Protein AF-A0A7C9GT73-F1 (afdb_monomer_lite)

Sequence (116 aa):
MLLSSAAIIIDRQPATRCPSLAGHSQIETGNMALEKNENYFELTDENDRASAIEAQFNEDALEEARRRIAPETSPDFDGLHCIDCGEKIMAARLKLGKIRCIDCQTLKEKQSRVFG

Radius of gyration: 29.42 Å; chains: 1; bounding box: 68×60×66 Å

Foldseek 3Di:
DDDDDDDDDDDDDPDDDDDDDDDDDDDDDDDPDDDDPPPVPQCVDPVSVVVVVVVVVVVVVVVVVVVVQDADDDPPQPLFAAPPPRHGADPVCSVSNHRHHPVVVVVVVVVVVVVD

Structure (mmCIF, N/CA/C/O backbone):
data_AF-A0A7C9GT73-F1
#
_entry.id   AF-A0A7C9GT73-F1
#
loop_
_atom_site.group_PDB
_atom_site.id
_atom_site.type_symbol
_atom_site.label_atom_id
_atom_site.label_alt_id
_atom_site.label_comp_id
_atom_site.label_asym_id
_atom_site.label_entity_id
_atom_site.label_seq_id
_atom_site.pdbx_PDB_ins_code
_atom_site.Cartn_x
_atom_site.Cartn_y
_atom_site.Cartn_z
_atom_site.occupancy
_atom_site.B_iso_or_equiv
_atom_site.auth_seq_id
_atom_site.auth_comp_id
_atom_site.auth_asym_id
_atom_site.auth_atom_id
_atom_site.pdbx_PDB_model_num
ATOM 1 N N . MET A 1 1 ? 38.640 -35.743 41.081 1.00 49.84 1 MET A N 1
ATOM 2 C CA . MET A 1 1 ? 37.556 -35.403 40.136 1.00 49.84 1 MET A CA 1
ATOM 3 C C . MET A 1 1 ? 37.547 -33.900 39.887 1.00 49.84 1 MET A C 1
ATOM 5 O O . MET A 1 1 ? 36.769 -33.211 40.521 1.00 49.84 1 MET A O 1
ATOM 9 N N . LEU A 1 2 ? 38.417 -33.387 39.015 1.00 48.31 2 LEU A N 1
ATOM 10 C CA . LEU A 1 2 ? 38.319 -32.018 38.488 1.00 48.31 2 LEU A CA 1
ATOM 11 C C . LEU A 1 2 ? 38.941 -32.018 37.084 1.00 48.31 2 LEU A C 1
ATOM 13 O O . LEU A 1 2 ? 40.151 -31.885 36.939 1.00 48.31 2 LEU A O 1
ATOM 17 N N . LEU A 1 3 ? 38.122 -32.251 36.057 1.00 48.06 3 LEU A N 1
ATOM 18 C CA . LEU A 1 3 ? 38.501 -32.012 34.664 1.00 48.06 3 LEU A CA 1
ATOM 19 C C . LEU A 1 3 ? 38.079 -30.578 34.335 1.00 48.06 3 LEU A C 1
ATOM 21 O O . LEU A 1 3 ? 36.902 -30.304 34.124 1.00 48.06 3 LEU A O 1
ATOM 25 N N . SER A 1 4 ? 39.049 -29.665 34.371 1.00 50.41 4 SER A N 1
ATOM 26 C CA . SER A 1 4 ? 38.898 -28.295 33.883 1.00 50.41 4 SER A CA 1
ATOM 27 C C . SER A 1 4 ? 39.029 -28.323 32.361 1.00 50.41 4 SER A C 1
ATOM 29 O O . SER A 1 4 ? 40.124 -28.497 31.826 1.00 50.41 4 SER A O 1
ATOM 31 N N . SER A 1 5 ? 37.905 -28.238 31.655 1.00 58.22 5 SER A N 1
ATOM 32 C CA . SER A 1 5 ? 37.882 -28.140 30.196 1.00 58.22 5 SER A CA 1
ATOM 33 C C . SER A 1 5 ? 38.263 -26.719 29.781 1.00 58.22 5 SER A C 1
ATOM 35 O O . SER A 1 5 ? 37.442 -25.807 29.820 1.00 58.22 5 SER A O 1
ATOM 37 N N . ALA A 1 6 ? 39.525 -26.530 29.398 1.00 54.47 6 ALA A N 1
ATOM 38 C CA . ALA A 1 6 ? 39.993 -25.307 28.763 1.00 54.47 6 ALA A CA 1
ATOM 39 C C . ALA A 1 6 ? 39.358 -25.171 27.368 1.00 54.47 6 ALA A C 1
ATOM 41 O O . ALA A 1 6 ? 39.556 -26.020 26.498 1.00 54.47 6 ALA A O 1
ATOM 42 N N . ALA A 1 7 ? 38.577 -24.111 27.164 1.00 52.78 7 ALA A N 1
ATOM 43 C CA . ALA A 1 7 ? 38.038 -23.744 25.863 1.00 52.78 7 ALA A CA 1
ATOM 44 C C . ALA A 1 7 ? 39.153 -23.153 24.984 1.00 52.78 7 ALA A C 1
ATOM 46 O O . ALA A 1 7 ? 39.786 -22.161 25.344 1.00 52.78 7 ALA A O 1
ATOM 47 N N . ILE A 1 8 ? 39.385 -23.769 23.826 1.00 51.19 8 ILE A N 1
ATOM 48 C CA . ILE A 1 8 ? 40.260 -23.256 22.770 1.00 51.19 8 ILE A CA 1
ATOM 49 C C . ILE A 1 8 ? 39.499 -22.123 22.067 1.00 51.19 8 ILE A C 1
ATOM 51 O O . ILE A 1 8 ? 38.603 -22.374 21.262 1.00 51.19 8 ILE A O 1
ATOM 55 N N . ILE A 1 9 ? 39.823 -20.871 22.394 1.00 48.62 9 ILE A N 1
ATOM 56 C CA . ILE A 1 9 ? 39.387 -19.700 21.623 1.00 48.62 9 ILE A CA 1
ATOM 57 C C . ILE A 1 9 ? 40.271 -19.657 20.370 1.00 48.62 9 ILE A C 1
ATOM 59 O O . ILE A 1 9 ? 41.452 -19.326 20.445 1.00 48.62 9 ILE A O 1
ATOM 63 N N . ILE A 1 10 ? 39.712 -20.050 19.225 1.00 47.62 10 ILE A N 1
ATOM 64 C CA . ILE A 1 10 ? 40.348 -19.879 17.917 1.00 47.62 10 ILE A CA 1
ATOM 65 C C . ILE A 1 10 ? 40.210 -18.402 17.539 1.00 47.62 10 ILE A C 1
ATOM 67 O O . ILE A 1 10 ? 39.109 -17.910 17.296 1.00 47.62 10 ILE A O 1
ATOM 71 N N . ASP A 1 11 ? 41.343 -17.710 17.534 1.00 40.69 11 ASP A N 1
ATOM 72 C CA . ASP A 1 11 ? 41.496 -16.315 17.141 1.00 40.69 11 ASP A CA 1
ATOM 73 C C . ASP A 1 11 ? 41.135 -16.145 15.652 1.00 40.69 11 ASP A C 1
ATOM 75 O O . ASP A 1 11 ? 41.799 -16.678 14.757 1.00 40.69 11 ASP A O 1
ATOM 79 N N . ARG A 1 12 ? 40.023 -15.460 15.370 1.00 50.03 12 ARG A N 1
ATOM 80 C CA . ARG A 1 12 ? 39.546 -15.183 14.009 1.00 50.03 12 ARG A CA 1
ATOM 81 C C . ARG A 1 12 ? 40.195 -13.885 13.537 1.00 50.03 12 ARG A C 1
ATOM 83 O O . ARG A 1 12 ? 39.650 -12.805 13.744 1.00 50.03 12 ARG A O 1
ATOM 90 N N . GLN A 1 13 ? 41.358 -14.006 12.901 1.00 53.84 13 GLN A N 1
ATOM 91 C CA . GLN A 1 13 ? 42.060 -12.873 12.299 1.00 53.84 13 GLN A CA 1
ATOM 92 C C . GLN A 1 13 ? 41.159 -12.131 11.285 1.00 53.84 13 GLN A C 1
ATOM 94 O O . GLN A 1 13 ? 40.520 -12.778 10.447 1.00 53.84 13 GLN A O 1
ATOM 99 N N . PRO A 1 14 ? 41.086 -10.786 11.330 1.00 45.34 14 PRO A N 1
ATOM 100 C CA . PRO A 1 14 ? 40.346 -10.006 10.347 1.00 45.34 14 PRO A CA 1
ATOM 101 C C . PRO A 1 14 ? 41.077 -10.012 9.000 1.00 45.34 14 PRO A C 1
ATOM 103 O O . PRO A 1 14 ? 42.289 -9.811 8.932 1.00 45.34 14 PRO A O 1
ATOM 106 N N . ALA A 1 15 ? 40.310 -10.240 7.932 1.00 46.88 15 ALA A N 1
ATOM 107 C CA . ALA A 1 15 ? 40.783 -10.281 6.556 1.00 46.88 15 ALA A CA 1
ATOM 108 C C . ALA A 1 15 ? 41.639 -9.050 6.218 1.00 46.88 15 ALA A C 1
ATOM 110 O O . ALA A 1 15 ? 41.203 -7.902 6.331 1.00 46.88 15 ALA A O 1
ATOM 111 N N . THR A 1 16 ? 42.872 -9.311 5.798 1.00 48.09 16 THR A N 1
ATOM 112 C CA . THR A 1 16 ? 43.808 -8.317 5.295 1.00 48.09 16 THR A CA 1
ATOM 113 C C . THR A 1 16 ? 43.242 -7.656 4.039 1.00 48.09 16 THR A C 1
ATOM 115 O O . THR A 1 16 ? 42.868 -8.298 3.058 1.00 48.09 16 THR A O 1
ATOM 118 N N . ARG A 1 17 ? 43.159 -6.327 4.096 1.00 44.47 17 ARG A N 1
ATOM 119 C CA . ARG A 1 17 ? 42.763 -5.438 3.004 1.00 44.47 17 ARG A CA 1
ATOM 120 C C . ARG A 1 17 ? 43.826 -5.516 1.906 1.00 44.47 17 ARG A C 1
ATOM 122 O O . ARG A 1 17 ? 44.988 -5.217 2.171 1.00 44.47 17 ARG A O 1
ATOM 129 N N . CYS A 1 18 ? 43.445 -5.899 0.690 1.00 36.59 18 CYS A N 1
ATOM 130 C CA . CYS A 1 18 ? 44.325 -5.763 -0.471 1.00 36.59 18 CYS A CA 1
ATOM 131 C C . CYS A 1 18 ? 44.615 -4.268 -0.709 1.00 36.59 18 CYS A C 1
ATOM 133 O O . CYS A 1 18 ? 43.662 -3.495 -0.835 1.00 36.59 18 CYS A O 1
ATOM 135 N N . PRO A 1 19 ? 45.886 -3.831 -0.764 1.00 51.31 19 PRO A N 1
ATOM 136 C CA . PRO A 1 19 ? 46.229 -2.476 -1.145 1.00 51.31 19 PRO A CA 1
ATOM 137 C C . PRO A 1 19 ? 46.481 -2.460 -2.652 1.00 51.31 19 PRO A C 1
ATOM 139 O O . PRO A 1 19 ? 47.469 -3.016 -3.127 1.00 51.31 19 PRO A O 1
ATOM 142 N N . SER A 1 20 ? 45.620 -1.803 -3.422 1.00 43.41 20 SER A N 1
ATOM 143 C CA . SER A 1 20 ? 45.994 -1.419 -4.779 1.00 43.41 20 SER A CA 1
ATOM 144 C C . SER A 1 20 ? 45.594 0.018 -5.060 1.00 43.41 20 SER A C 1
ATOM 146 O O . SER A 1 20 ? 44.411 0.347 -5.075 1.00 43.41 20 SER A O 1
ATOM 148 N N . LEU A 1 21 ? 46.640 0.793 -5.359 1.00 45.88 21 LEU A N 1
ATOM 149 C CA . LEU A 1 21 ? 46.665 2.000 -6.183 1.00 45.88 21 LEU A CA 1
ATOM 150 C C . LEU A 1 21 ? 46.433 3.323 -5.442 1.00 45.88 21 LEU A C 1
ATOM 152 O O . LEU A 1 21 ? 45.348 3.890 -5.391 1.00 45.88 21 LEU A O 1
ATOM 156 N N . ALA A 1 22 ? 47.550 3.841 -4.926 1.00 41.50 22 ALA A N 1
ATOM 157 C CA . ALA A 1 22 ? 47.777 5.272 -4.806 1.00 41.50 22 ALA A CA 1
ATOM 158 C C . ALA A 1 22 ? 47.754 5.913 -6.207 1.00 41.50 22 ALA A C 1
ATOM 160 O O . ALA A 1 22 ? 48.381 5.387 -7.126 1.00 41.50 22 ALA A O 1
ATOM 161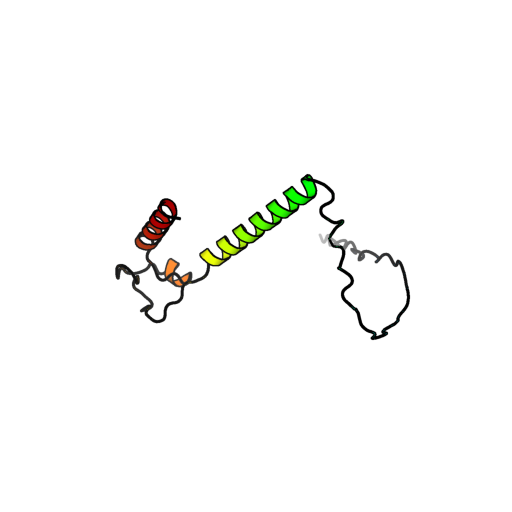 N N . GLY A 1 23 ? 47.062 7.045 -6.361 1.00 37.50 23 GLY A N 1
ATOM 162 C CA . GLY A 1 23 ? 46.977 7.736 -7.646 1.00 37.50 23 GLY A CA 1
ATOM 163 C C . GLY A 1 23 ? 46.302 9.108 -7.595 1.00 37.50 23 GLY A C 1
ATOM 164 O O . GLY A 1 23 ? 45.169 9.238 -8.019 1.00 37.50 23 GLY A O 1
ATOM 165 N N . HIS A 1 24 ? 47.044 10.097 -7.093 1.00 40.59 24 HIS A N 1
ATOM 166 C CA . HIS A 1 24 ? 47.013 11.532 -7.425 1.00 40.59 24 HIS A CA 1
ATOM 167 C C . HIS A 1 24 ? 45.735 12.378 -7.218 1.00 40.59 24 HIS A C 1
ATOM 169 O O . HIS A 1 24 ? 44.736 12.300 -7.920 1.00 40.59 24 HIS A O 1
ATOM 175 N N . SER A 1 25 ? 45.888 13.314 -6.278 1.00 47.59 25 SER A N 1
ATOM 176 C CA . SER A 1 25 ? 45.139 14.555 -6.094 1.00 47.59 25 SER A CA 1
ATOM 177 C C . SER A 1 25 ? 45.141 15.452 -7.335 1.00 47.59 25 SER A C 1
ATOM 179 O O . SER A 1 25 ? 46.223 15.729 -7.850 1.00 47.59 25 SER A O 1
ATOM 181 N N . GLN A 1 26 ? 43.988 16.023 -7.688 1.00 38.38 26 GLN A N 1
ATOM 182 C CA . GLN A 1 26 ? 43.860 17.398 -8.193 1.00 38.38 26 GLN A CA 1
ATOM 183 C C . GLN A 1 26 ? 42.386 17.824 -8.155 1.00 38.38 26 GLN A C 1
ATOM 185 O O . GLN A 1 26 ? 41.529 17.243 -8.813 1.00 38.38 26 GLN A O 1
ATOM 190 N N . ILE A 1 27 ? 42.103 18.828 -7.324 1.00 46.59 27 ILE A N 1
ATOM 191 C CA . ILE A 1 27 ? 40.890 19.640 -7.389 1.00 46.59 27 ILE A CA 1
ATOM 192 C C . ILE A 1 27 ? 41.230 20.780 -8.344 1.00 46.59 27 ILE A C 1
ATOM 194 O O . ILE A 1 27 ? 42.016 21.646 -7.972 1.00 46.59 27 ILE A O 1
ATOM 198 N N . GLU A 1 28 ? 40.641 20.799 -9.537 1.00 46.03 28 GLU A N 1
ATOM 199 C CA . GLU A 1 28 ? 40.621 21.986 -10.392 1.00 46.03 28 GLU A CA 1
ATOM 200 C C . GLU A 1 28 ? 39.197 22.208 -10.908 1.00 46.03 28 GLU A C 1
ATOM 202 O O . GLU A 1 28 ? 38.623 21.421 -11.657 1.00 46.03 28 GLU A O 1
ATOM 207 N N . THR A 1 29 ? 38.594 23.286 -10.418 1.00 49.75 29 THR A N 1
ATOM 208 C CA . THR A 1 29 ? 37.309 23.822 -10.853 1.00 49.75 29 THR A CA 1
ATOM 209 C C . THR A 1 29 ? 37.459 24.466 -12.227 1.00 49.75 29 THR A C 1
ATOM 211 O O . THR A 1 29 ? 38.165 25.465 -12.359 1.00 49.75 29 THR A O 1
ATOM 214 N N . GLY A 1 30 ? 36.744 23.951 -13.226 1.00 36.47 30 GLY A N 1
ATOM 215 C CA . GLY A 1 30 ? 36.699 24.548 -14.556 1.00 36.47 30 GLY A CA 1
ATOM 216 C C . GLY A 1 30 ? 35.662 23.888 -15.458 1.00 36.47 30 GLY A C 1
ATOM 217 O O . GLY A 1 30 ? 35.970 22.933 -16.149 1.00 36.47 30 GLY A O 1
ATOM 218 N N . ASN A 1 31 ? 34.442 24.431 -15.446 1.00 51.31 31 ASN A N 1
ATOM 219 C CA . ASN A 1 31 ? 33.493 24.419 -16.564 1.00 51.31 31 ASN A CA 1
ATOM 220 C C . ASN A 1 31 ? 33.249 23.056 -17.259 1.00 51.31 31 ASN A C 1
ATOM 222 O O . ASN A 1 31 ? 33.681 22.849 -18.391 1.00 51.31 31 ASN A O 1
ATOM 226 N N . MET A 1 32 ? 32.490 22.152 -16.624 1.00 42.38 32 MET A N 1
ATOM 227 C CA . MET A 1 32 ? 31.933 20.987 -17.327 1.00 42.38 32 MET A CA 1
ATOM 228 C C . MET A 1 32 ? 30.756 21.431 -18.201 1.00 42.38 32 MET A C 1
ATOM 230 O O . MET A 1 32 ? 29.588 21.327 -17.822 1.00 42.38 32 MET A O 1
ATOM 234 N N . ALA A 1 33 ? 31.081 21.975 -19.371 1.00 44.50 33 ALA A N 1
ATOM 235 C CA . ALA A 1 33 ? 30.150 22.000 -20.481 1.00 44.50 33 ALA A CA 1
ATOM 236 C C . ALA A 1 33 ? 29.671 20.563 -20.730 1.00 44.50 33 ALA A C 1
ATOM 238 O O . ALA A 1 33 ? 30.472 19.636 -20.749 1.00 44.50 33 ALA A O 1
ATOM 239 N N . LEU A 1 34 ? 28.351 20.425 -20.851 1.00 54.66 34 LEU A N 1
ATOM 240 C CA . LEU A 1 34 ? 27.582 19.253 -21.269 1.00 54.66 34 LEU A CA 1
ATOM 241 C C . LEU A 1 34 ? 28.316 18.335 -22.264 1.00 54.66 34 LEU A C 1
ATOM 243 O O . LEU A 1 34 ? 28.069 18.375 -23.468 1.00 54.66 34 LEU A O 1
ATOM 247 N N . GLU A 1 35 ? 29.142 17.435 -21.754 1.00 56.09 35 GLU A N 1
ATOM 248 C CA . GLU A 1 35 ? 29.587 16.261 -22.486 1.00 56.09 35 GLU A CA 1
ATOM 249 C C . GLU A 1 35 ? 28.859 15.080 -21.866 1.00 56.09 35 GLU A C 1
ATOM 251 O O . GLU A 1 35 ? 29.142 14.638 -20.755 1.00 56.09 35 GLU A O 1
ATOM 256 N N . LYS A 1 36 ? 27.780 14.720 -22.569 1.00 54.44 36 LYS A N 1
ATOM 257 C CA . LYS A 1 36 ? 26.891 13.573 -22.378 1.00 54.44 36 LYS A CA 1
ATOM 258 C C . LYS A 1 36 ? 27.571 12.490 -21.541 1.00 54.44 36 LYS A C 1
ATOM 260 O O . LYS A 1 36 ? 28.495 11.846 -22.026 1.00 54.44 36 LYS A O 1
ATOM 265 N N . ASN A 1 37 ? 27.115 12.288 -20.302 1.00 54.22 37 ASN A N 1
ATOM 266 C CA . ASN A 1 37 ? 27.582 11.137 -19.547 1.00 54.22 37 ASN A CA 1
ATOM 267 C C . ASN A 1 37 ? 27.121 9.883 -20.296 1.00 54.22 37 ASN A C 1
ATOM 269 O O . ASN A 1 37 ? 25.937 9.636 -20.518 1.00 54.22 37 ASN A O 1
ATOM 273 N N . GLU A 1 38 ? 28.096 9.138 -20.782 1.00 55.66 38 GLU A N 1
ATOM 274 C CA . GLU A 1 38 ? 27.889 8.004 -21.655 1.00 55.66 38 GLU A CA 1
ATOM 275 C C . GLU A 1 38 ? 27.389 6.789 -20.873 1.00 55.66 38 GLU A C 1
ATOM 277 O O . GLU A 1 38 ? 28.065 5.774 -20.788 1.00 55.66 38 GLU A O 1
ATOM 282 N N . ASN A 1 39 ? 26.152 6.834 -20.379 1.00 54.28 39 ASN A N 1
ATOM 283 C CA . ASN A 1 39 ? 25.396 5.608 -20.115 1.00 54.28 39 ASN A CA 1
ATOM 284 C C . ASN A 1 39 ? 24.761 5.075 -21.421 1.00 54.28 39 ASN A C 1
ATOM 286 O O . ASN A 1 39 ? 23.595 4.698 -21.482 1.00 54.28 39 ASN A O 1
ATOM 290 N N . TYR A 1 40 ? 25.509 5.153 -22.524 1.00 50.78 40 TYR A N 1
ATOM 291 C CA . TYR A 1 40 ? 25.078 4.688 -23.845 1.00 50.78 40 TYR A CA 1
ATOM 292 C C . TYR A 1 40 ? 25.691 3.320 -24.191 1.00 50.78 40 TYR A C 1
ATOM 294 O O . TYR A 1 40 ? 25.228 2.648 -25.108 1.00 50.78 40 TYR A O 1
ATOM 302 N N . PHE A 1 41 ? 26.691 2.879 -23.420 1.00 51.69 41 PHE A N 1
ATOM 303 C CA . PHE A 1 41 ? 27.341 1.574 -23.554 1.00 51.69 41 PHE A CA 1
ATOM 304 C C . PHE A 1 41 ? 26.825 0.523 -22.543 1.00 51.69 41 PHE A C 1
ATOM 306 O O . PHE A 1 41 ? 27.305 -0.597 -22.548 1.00 51.69 41 PHE A O 1
ATOM 313 N N . GLU A 1 42 ? 25.852 0.832 -21.677 1.00 61.75 42 GLU A N 1
ATOM 314 C CA . GLU A 1 42 ? 25.545 0.016 -20.476 1.00 61.75 42 GLU A CA 1
ATOM 315 C C . GLU A 1 42 ? 24.215 -0.771 -20.527 1.00 61.75 42 GLU A C 1
ATOM 317 O O . GLU A 1 42 ? 23.732 -1.268 -19.516 1.00 61.75 42 GLU A O 1
ATOM 322 N N . LEU A 1 43 ? 23.636 -0.948 -21.718 1.00 59.28 43 LEU A N 1
ATOM 323 C CA . LEU A 1 43 ? 22.612 -1.970 -22.002 1.00 59.28 43 LEU A CA 1
ATOM 324 C C . LEU A 1 43 ? 22.939 -2.609 -23.355 1.00 59.28 43 LEU A C 1
ATOM 326 O O . LEU A 1 43 ? 22.262 -2.381 -24.368 1.00 59.28 43 LEU A O 1
ATOM 330 N N . THR A 1 44 ? 24.091 -3.269 -23.372 1.00 70.56 44 THR A N 1
ATOM 331 C CA . THR A 1 44 ? 24.865 -3.662 -24.553 1.00 70.56 44 THR A CA 1
ATOM 332 C C . THR A 1 44 ? 24.193 -4.716 -25.421 1.00 70.56 44 THR A C 1
ATOM 334 O O . THR A 1 44 ? 24.440 -4.737 -26.628 1.00 70.56 44 THR A O 1
ATOM 337 N N . ASP A 1 45 ? 23.295 -5.523 -24.860 1.00 81.44 45 ASP A N 1
ATOM 338 C CA . ASP A 1 45 ? 22.441 -6.428 -25.621 1.00 81.44 45 ASP A CA 1
ATOM 339 C C . ASP A 1 45 ? 20.967 -6.399 -25.167 1.00 81.44 45 ASP A C 1
ATOM 341 O O . ASP A 1 45 ? 20.552 -5.675 -24.257 1.00 81.44 45 ASP A O 1
ATOM 345 N N . GLU A 1 46 ? 20.127 -7.150 -25.878 1.00 84.31 46 GLU A N 1
ATOM 346 C CA . GLU A 1 46 ? 18.695 -7.255 -25.583 1.00 84.31 46 GLU A CA 1
ATOM 347 C C . GLU A 1 46 ? 18.426 -7.856 -24.195 1.00 84.31 46 GLU A C 1
ATOM 349 O O . GLU A 1 46 ? 17.405 -7.542 -23.580 1.00 84.31 46 GLU A O 1
ATOM 354 N N . ASN A 1 47 ? 19.350 -8.668 -23.677 1.00 88.12 47 ASN A N 1
ATOM 355 C CA . ASN A 1 47 ? 19.242 -9.301 -22.372 1.00 88.12 47 ASN A CA 1
ATOM 356 C C . ASN A 1 47 ? 19.541 -8.316 -21.233 1.00 88.12 47 ASN A C 1
ATOM 358 O O . ASN A 1 47 ? 18.828 -8.312 -20.228 1.00 88.12 47 ASN A O 1
ATOM 362 N N . ASP A 1 48 ? 20.518 -7.426 -21.405 1.00 87.81 48 ASP A N 1
ATOM 363 C CA . ASP A 1 48 ? 20.780 -6.337 -20.461 1.00 87.81 48 ASP A CA 1
ATOM 364 C C . ASP A 1 48 ? 19.548 -5.426 -20.344 1.00 87.81 48 ASP A C 1
ATOM 366 O O . ASP A 1 48 ? 19.109 -5.080 -19.244 1.00 87.81 48 ASP A O 1
ATOM 370 N N . ARG A 1 49 ? 18.917 -5.093 -21.481 1.00 85.81 49 ARG A N 1
ATOM 371 C CA . ARG A 1 49 ? 17.675 -4.295 -21.512 1.00 85.81 49 ARG A CA 1
ATOM 372 C C . ARG A 1 49 ? 16.515 -5.004 -20.832 1.00 85.81 49 ARG A C 1
ATOM 374 O O . ARG A 1 49 ? 15.811 -4.373 -20.048 1.00 85.81 49 ARG A O 1
ATOM 381 N N . ALA A 1 50 ? 16.313 -6.288 -21.123 1.00 88.94 50 ALA A N 1
ATOM 382 C CA . ALA A 1 50 ? 15.276 -7.085 -20.477 1.00 88.94 50 ALA A CA 1
ATOM 383 C C . ALA A 1 50 ? 15.477 -7.106 -18.954 1.00 88.94 50 ALA A C 1
ATOM 385 O O . ALA A 1 50 ? 14.545 -6.813 -18.209 1.00 88.94 50 ALA A O 1
ATOM 386 N N . SER A 1 51 ? 16.715 -7.320 -18.506 1.00 89.88 51 SER A N 1
ATOM 387 C CA . SER A 1 51 ? 17.074 -7.338 -17.084 1.00 89.88 51 SER A CA 1
ATOM 388 C C . SER A 1 51 ? 16.808 -5.993 -16.402 1.00 89.88 51 SER A C 1
ATOM 390 O O . SER A 1 51 ? 16.274 -5.947 -15.294 1.00 89.88 51 SER A O 1
ATOM 392 N N . ALA A 1 52 ? 17.131 -4.878 -17.063 1.00 88.50 52 ALA A N 1
ATOM 393 C CA . ALA A 1 52 ? 16.856 -3.543 -16.537 1.00 88.50 52 ALA A CA 1
ATOM 394 C C . ALA A 1 52 ? 15.351 -3.259 -16.411 1.00 88.50 52 ALA A C 1
ATOM 396 O O . ALA A 1 52 ? 14.919 -2.646 -15.435 1.00 88.50 52 ALA A O 1
ATOM 397 N N . ILE A 1 53 ? 14.548 -3.727 -17.370 1.00 89.94 53 ILE A N 1
ATOM 398 C CA . ILE A 1 53 ? 13.086 -3.607 -17.338 1.00 89.94 53 ILE A CA 1
ATOM 399 C C . ILE A 1 53 ? 12.505 -4.436 -16.184 1.00 89.94 53 ILE A C 1
ATOM 401 O O . ILE A 1 53 ? 11.691 -3.933 -15.412 1.00 89.94 53 ILE A O 1
ATOM 405 N N . GLU A 1 54 ? 12.944 -5.683 -16.023 1.00 93.00 54 GLU A N 1
ATOM 406 C CA . GLU A 1 54 ? 12.509 -6.548 -14.920 1.00 93.00 54 GLU A CA 1
ATOM 407 C C . GLU A 1 54 ? 12.851 -5.952 -13.551 1.00 93.00 54 GLU A C 1
ATOM 409 O O . GLU A 1 54 ? 12.010 -5.947 -12.651 1.00 93.00 54 GLU A O 1
ATOM 414 N N . ALA A 1 55 ? 14.061 -5.407 -13.399 1.00 92.06 55 ALA A N 1
ATOM 415 C CA . ALA A 1 55 ? 14.478 -4.744 -12.169 1.00 92.06 55 ALA A CA 1
ATOM 416 C C . ALA A 1 55 ? 13.557 -3.565 -11.822 1.00 92.06 55 ALA A C 1
ATOM 418 O O . ALA A 1 55 ? 13.114 -3.457 -10.681 1.00 92.06 55 ALA A O 1
ATOM 419 N N . GLN A 1 56 ? 13.202 -2.732 -12.806 1.00 91.38 56 GLN A N 1
ATOM 420 C CA . GLN A 1 56 ? 12.271 -1.616 -12.603 1.00 91.38 56 GLN A CA 1
ATOM 421 C C . GLN A 1 56 ? 10.891 -2.101 -12.147 1.00 91.38 56 GLN A C 1
ATOM 423 O O . GLN A 1 56 ? 10.391 -1.636 -11.126 1.00 91.38 56 GLN A O 1
ATOM 428 N N . PHE A 1 57 ? 10.306 -3.088 -12.835 1.00 94.31 57 PHE A N 1
ATOM 429 C CA . PHE A 1 57 ? 9.002 -3.637 -12.448 1.00 94.31 57 PHE A CA 1
ATOM 430 C C . PHE A 1 57 ? 9.004 -4.231 -11.037 1.00 94.31 57 PHE A C 1
ATOM 432 O O . PHE A 1 57 ? 8.023 -4.085 -10.303 1.00 94.31 57 PHE A O 1
ATOM 439 N N . ASN A 1 58 ? 10.090 -4.900 -10.652 1.00 93.75 58 ASN A N 1
ATOM 440 C CA . ASN A 1 58 ? 10.219 -5.486 -9.324 1.00 93.75 58 ASN A CA 1
ATOM 441 C C . ASN A 1 58 ? 10.279 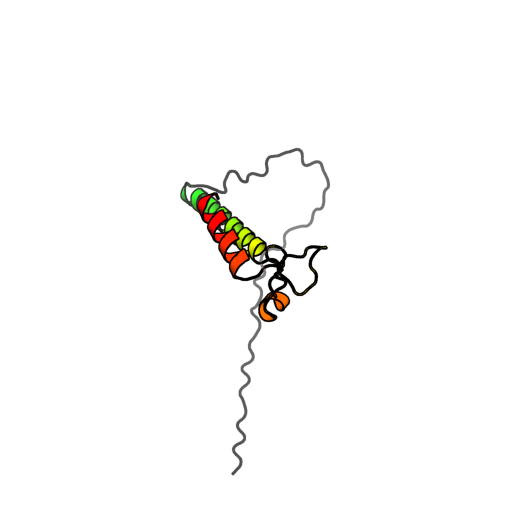-4.414 -8.234 1.00 93.75 58 ASN A C 1
ATOM 443 O O . ASN A 1 58 ? 9.572 -4.532 -7.230 1.00 93.75 58 ASN A O 1
ATOM 447 N N . GLU A 1 59 ? 11.081 -3.367 -8.430 1.00 94.06 59 GLU A N 1
ATOM 448 C CA . GLU A 1 59 ? 11.166 -2.263 -7.473 1.00 94.06 59 GLU A CA 1
ATOM 449 C C . GLU A 1 59 ? 9.834 -1.508 -7.370 1.00 94.06 59 GLU A C 1
ATOM 451 O O . GLU A 1 59 ? 9.335 -1.308 -6.261 1.00 94.06 59 GLU A O 1
ATOM 456 N N . ASP A 1 60 ? 9.180 -1.209 -8.495 1.00 92.38 60 ASP A N 1
ATOM 457 C CA . ASP A 1 60 ? 7.862 -0.562 -8.512 1.00 92.38 60 ASP A CA 1
ATOM 458 C C . ASP A 1 60 ? 6.806 -1.393 -7.764 1.00 92.38 60 ASP A C 1
ATOM 460 O O . ASP A 1 60 ? 6.030 -0.868 -6.955 1.00 92.38 60 ASP A O 1
ATOM 464 N N . ALA A 1 61 ? 6.787 -2.712 -7.986 1.00 91.62 61 ALA A N 1
ATOM 465 C CA . ALA A 1 61 ? 5.883 -3.625 -7.294 1.00 91.62 61 ALA A CA 1
ATOM 466 C C . ALA A 1 61 ? 6.165 -3.683 -5.782 1.00 91.62 61 ALA A C 1
ATOM 468 O O . ALA A 1 61 ? 5.228 -3.725 -4.976 1.00 91.62 61 ALA A O 1
ATOM 469 N N . LEU A 1 62 ? 7.440 -3.662 -5.381 1.00 93.50 62 LEU A N 1
ATOM 470 C CA . LEU A 1 62 ? 7.853 -3.634 -3.977 1.00 93.50 62 LEU A CA 1
ATOM 471 C C . LEU A 1 62 ? 7.442 -2.331 -3.294 1.00 93.50 62 LEU A C 1
ATOM 473 O O . LEU A 1 62 ? 6.910 -2.361 -2.179 1.00 93.50 62 LEU A O 1
ATOM 477 N N . GLU A 1 63 ? 7.665 -1.191 -3.938 1.00 92.00 63 GLU A N 1
ATOM 478 C CA . GLU A 1 63 ? 7.241 0.105 -3.421 1.00 92.00 63 GLU A CA 1
ATOM 479 C C . GLU A 1 63 ? 5.728 0.179 -3.262 1.00 92.00 63 GLU A C 1
ATOM 481 O O . GLU A 1 63 ? 5.232 0.612 -2.221 1.00 92.00 63 GLU A O 1
ATOM 486 N N . GLU A 1 64 ? 4.981 -0.301 -4.251 1.00 88.69 64 GLU A N 1
ATOM 487 C CA . GLU A 1 64 ? 3.528 -0.318 -4.199 1.00 88.69 64 GLU A CA 1
ATOM 488 C C . GLU A 1 64 ? 3.004 -1.228 -3.081 1.00 88.69 64 GLU A C 1
ATOM 490 O O . GLU A 1 64 ? 2.105 -0.847 -2.327 1.00 88.69 64 GLU A O 1
ATOM 495 N N . ALA A 1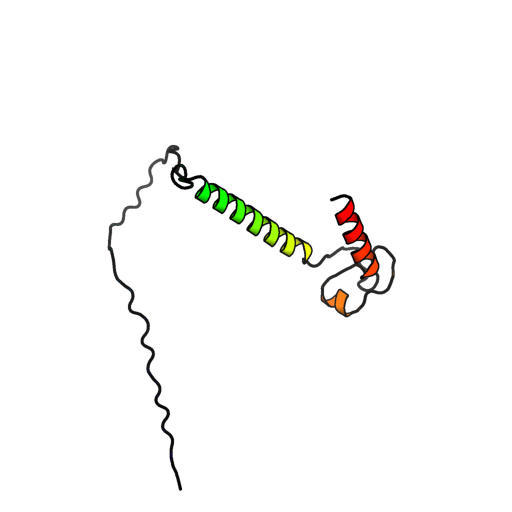 65 ? 3.610 -2.401 -2.888 1.00 88.31 65 ALA A N 1
ATOM 496 C CA . ALA A 1 65 ? 3.286 -3.270 -1.762 1.00 88.31 65 ALA A CA 1
ATOM 497 C C . ALA A 1 65 ? 3.557 -2.582 -0.412 1.00 88.31 65 ALA A C 1
ATOM 499 O O . ALA A 1 65 ? 2.723 -2.650 0.496 1.00 88.31 65 ALA A O 1
ATOM 500 N N . ARG A 1 66 ? 4.681 -1.863 -0.282 1.00 89.31 66 ARG A N 1
ATOM 501 C CA . ARG A 1 66 ? 5.001 -1.075 0.922 1.00 89.31 66 ARG A CA 1
ATOM 502 C C . ARG A 1 66 ? 3.972 0.034 1.152 1.00 89.31 66 ARG A C 1
ATOM 504 O O . ARG A 1 66 ? 3.493 0.179 2.278 1.00 89.31 66 ARG A O 1
ATOM 511 N N . ARG A 1 67 ? 3.577 0.764 0.101 1.00 86.31 67 ARG A N 1
ATOM 512 C CA . ARG A 1 67 ? 2.547 1.819 0.162 1.00 86.31 67 ARG A CA 1
ATOM 513 C C . ARG A 1 67 ? 1.202 1.274 0.644 1.00 86.31 67 ARG A C 1
ATOM 515 O O . ARG A 1 67 ? 0.579 1.881 1.508 1.00 86.31 67 ARG A O 1
ATOM 522 N N . ARG A 1 68 ? 0.782 0.098 0.169 1.00 82.94 68 ARG A N 1
ATOM 523 C CA . ARG A 1 68 ? -0.492 -0.541 0.566 1.00 82.94 68 ARG A CA 1
ATOM 524 C C . ARG A 1 68 ? -0.532 -0.993 2.026 1.00 82.94 68 ARG A C 1
ATOM 526 O O . ARG A 1 68 ? -1.603 -1.045 2.633 1.00 82.94 68 ARG A O 1
ATOM 533 N N . ILE A 1 69 ? 0.616 -1.337 2.607 1.00 81.69 69 ILE A N 1
ATOM 534 C CA . ILE A 1 69 ? 0.694 -1.791 4.003 1.00 81.69 69 ILE A CA 1
ATOM 535 C C . ILE A 1 69 ? 0.670 -0.609 4.980 1.00 81.69 69 ILE A C 1
ATOM 537 O O . ILE A 1 69 ? 0.255 -0.802 6.127 1.00 81.69 69 ILE A O 1
ATOM 541 N N . ALA A 1 70 ? 1.021 0.600 4.531 1.00 78.19 70 ALA A N 1
ATOM 542 C CA . ALA A 1 70 ? 1.117 1.788 5.372 1.00 78.19 70 ALA A CA 1
ATOM 543 C C . ALA A 1 70 ? -0.138 2.011 6.251 1.00 78.19 70 ALA A C 1
ATOM 545 O O . ALA A 1 70 ? -1.267 1.716 5.832 1.00 78.19 70 ALA A O 1
ATOM 546 N N . PRO A 1 71 ? 0.041 2.469 7.504 1.00 72.38 71 PRO A N 1
ATOM 547 C CA . PRO A 1 71 ? -1.075 2.794 8.383 1.00 72.38 71 PRO A CA 1
ATOM 548 C C . PRO A 1 71 ? -1.875 3.959 7.795 1.00 72.38 71 PRO A C 1
ATOM 550 O O . PRO A 1 71 ? -1.313 4.969 7.377 1.00 72.38 71 PRO A O 1
ATOM 553 N N . GLU A 1 72 ? -3.195 3.802 7.755 1.00 69.62 72 GLU A N 1
ATOM 554 C CA . GLU A 1 72 ? -4.103 4.841 7.274 1.00 69.62 72 GLU A CA 1
ATOM 555 C C . GLU A 1 72 ? -4.507 5.686 8.482 1.00 69.62 72 GLU A C 1
ATOM 557 O O . GLU A 1 72 ? -5.110 5.171 9.420 1.00 69.62 72 GLU A O 1
ATOM 562 N N . THR A 1 73 ? -4.172 6.975 8.486 1.00 66.69 73 THR A N 1
ATOM 563 C CA . THR A 1 73 ? -4.617 7.912 9.526 1.00 66.69 73 THR A CA 1
ATOM 564 C C . THR A 1 73 ? -5.535 8.952 8.905 1.00 66.69 73 THR A C 1
ATOM 566 O O . THR A 1 73 ? -5.126 9.656 7.984 1.00 66.69 73 THR A O 1
ATOM 569 N N . SER A 1 74 ? -6.757 9.073 9.419 1.00 63.28 74 SER A N 1
ATOM 570 C CA . SER A 1 74 ? -7.700 10.131 9.047 1.00 63.28 74 SER A CA 1
ATOM 571 C C . SER A 1 74 ? -8.058 10.969 10.278 1.00 63.28 74 SER A C 1
ATOM 573 O O . SER A 1 74 ? -8.220 10.393 11.356 1.00 63.28 74 SER A O 1
ATOM 575 N N . PRO A 1 75 ? -8.220 12.297 10.142 1.00 68.81 75 PRO A N 1
ATOM 576 C CA . PRO A 1 75 ? -8.597 13.170 11.257 1.00 68.81 75 PRO A CA 1
ATOM 577 C C . PRO A 1 75 ? -9.995 12.865 11.823 1.00 68.81 75 PRO A C 1
ATOM 579 O O . PRO A 1 75 ? -10.247 13.156 12.986 1.00 68.81 75 PRO A O 1
ATOM 582 N N . ASP A 1 76 ? -10.868 12.224 11.039 1.00 66.44 76 ASP A N 1
ATOM 583 C CA . ASP A 1 76 ? -12.259 11.926 11.414 1.00 66.44 76 ASP A CA 1
ATOM 584 C C . ASP A 1 76 ? -12.447 10.551 12.089 1.00 66.44 76 ASP A C 1
ATOM 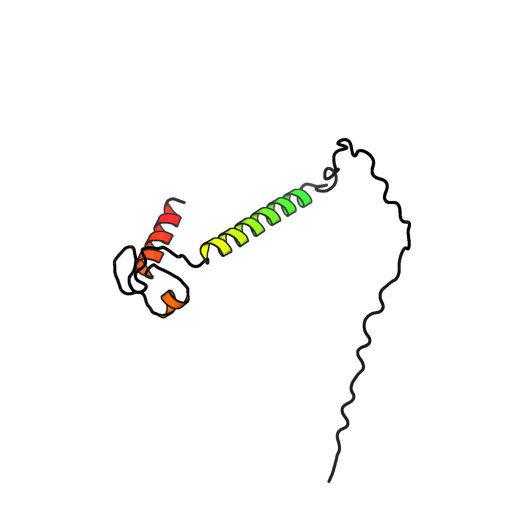586 O O . ASP A 1 76 ? -13.573 10.093 12.276 1.00 66.44 76 ASP A O 1
ATOM 590 N N . PHE A 1 77 ? -11.358 9.848 12.422 1.00 76.19 77 PHE A N 1
ATOM 591 C CA . PHE A 1 77 ? -11.442 8.539 13.068 1.00 76.19 77 PHE A CA 1
ATOM 592 C C . PHE A 1 77 ? -11.618 8.687 14.582 1.00 76.19 77 PHE A C 1
ATOM 594 O O . PHE A 1 77 ? -10.750 9.211 15.276 1.00 76.19 77 PHE A O 1
ATOM 601 N N . ASP A 1 78 ? -12.717 8.156 15.105 1.00 76.00 78 ASP A N 1
ATOM 602 C CA . ASP A 1 78 ? -13.068 8.176 16.530 1.00 76.00 78 ASP A CA 1
ATOM 603 C C . ASP A 1 78 ? -12.243 7.201 17.397 1.00 76.00 78 ASP A C 1
ATOM 605 O O . ASP A 1 78 ? -12.417 7.128 18.615 1.00 76.00 78 ASP A O 1
ATOM 609 N N . GLY A 1 79 ? -11.327 6.447 16.781 1.00 76.12 79 GLY A N 1
ATOM 610 C CA . GLY A 1 79 ? -10.431 5.513 17.458 1.00 76.12 79 GLY A CA 1
ATOM 611 C C . GLY A 1 79 ? -11.003 4.107 17.647 1.00 76.12 79 GLY A C 1
ATOM 612 O O . GLY A 1 79 ? -10.267 3.222 18.090 1.00 76.12 79 GLY A O 1
ATOM 613 N N . LEU A 1 80 ? -12.286 3.877 17.340 1.00 81.69 80 LEU A N 1
ATOM 614 C CA . LEU A 1 80 ? -13.003 2.658 17.737 1.00 81.69 80 LEU A CA 1
ATOM 615 C C . LEU A 1 80 ? -13.912 2.078 16.646 1.00 81.69 80 LEU A C 1
ATOM 617 O O . LEU A 1 80 ? -14.035 0.849 16.578 1.00 81.69 80 LEU A O 1
ATOM 621 N N . HIS A 1 81 ? -14.524 2.906 15.800 1.00 87.38 81 HIS A N 1
ATOM 622 C CA . HIS A 1 81 ? -15.525 2.479 14.823 1.00 87.38 81 HIS A CA 1
ATOM 623 C C . HIS A 1 81 ? -15.046 2.658 13.386 1.00 87.38 81 HIS A C 1
ATOM 625 O O . HIS A 1 81 ? -14.291 3.561 13.045 1.00 87.38 81 HIS A O 1
ATOM 631 N N . CYS A 1 82 ? -15.497 1.767 12.509 1.00 88.50 82 CYS A N 1
ATOM 632 C CA . CYS A 1 82 ? -15.185 1.823 11.090 1.00 88.50 82 CYS A CA 1
ATOM 633 C C . CYS A 1 82 ? -15.770 3.075 10.433 1.00 88.50 82 CYS A C 1
ATOM 635 O O . CYS A 1 82 ? -16.964 3.327 10.542 1.00 88.50 82 CYS A O 1
ATOM 637 N N . ILE A 1 83 ? -14.955 3.778 9.641 1.00 87.31 83 ILE A N 1
ATOM 638 C CA . ILE A 1 83 ? -15.379 4.996 8.926 1.00 87.31 83 ILE A CA 1
ATOM 639 C C . ILE A 1 83 ? -16.481 4.775 7.873 1.00 87.31 83 ILE A C 1
ATOM 641 O O . ILE A 1 83 ? -17.165 5.723 7.512 1.00 87.31 83 ILE A O 1
ATOM 645 N N . ASP A 1 84 ? -16.650 3.548 7.362 1.00 87.06 84 ASP A N 1
ATOM 646 C CA . ASP A 1 84 ? -17.627 3.255 6.303 1.00 87.06 84 ASP A CA 1
ATOM 647 C C . ASP A 1 84 ? -18.969 2.763 6.863 1.00 87.06 84 ASP A C 1
ATOM 649 O O . ASP A 1 84 ? -20.027 3.166 6.389 1.00 87.06 84 ASP A O 1
ATOM 653 N N . CYS A 1 85 ? -18.932 1.851 7.841 1.00 88.31 85 CYS A N 1
ATOM 654 C CA . CYS A 1 85 ? -20.129 1.178 8.354 1.00 88.31 85 CYS A CA 1
ATOM 655 C C . CYS A 1 85 ? -20.447 1.480 9.823 1.00 88.31 85 CYS A C 1
ATOM 657 O O . CYS A 1 85 ? -21.502 1.075 10.298 1.00 88.31 85 CYS A O 1
ATOM 659 N N . GLY A 1 86 ? -19.551 2.146 10.556 1.00 86.00 86 GLY A N 1
ATOM 660 C CA . GLY A 1 86 ? -19.719 2.439 11.982 1.00 86.00 86 GLY A CA 1
ATOM 661 C C . GLY A 1 86 ? -19.558 1.235 12.919 1.00 86.00 86 GLY A C 1
ATOM 662 O O . GLY A 1 86 ? -19.710 1.386 14.126 1.00 86.00 86 GLY A O 1
ATOM 663 N N . GLU A 1 87 ? -19.235 0.043 12.405 1.00 89.00 87 GLU A N 1
ATOM 664 C CA . GLU A 1 87 ? -19.046 -1.155 13.233 1.00 89.00 87 GLU A CA 1
ATOM 665 C C . GLU A 1 87 ? -17.750 -1.079 14.049 1.00 89.00 87 GLU A C 1
ATOM 667 O O . GLU A 1 87 ? -16.742 -0.512 13.608 1.00 89.00 87 GLU A O 1
ATOM 672 N N . LYS A 1 88 ? -17.742 -1.697 15.232 1.00 88.31 88 LYS A N 1
ATOM 673 C CA . LYS A 1 88 ? -16.581 -1.695 16.120 1.00 88.31 88 LYS A CA 1
ATOM 674 C C . LYS A 1 88 ? -15.405 -2.453 15.502 1.00 88.31 88 LYS A C 1
ATOM 676 O O . LYS A 1 88 ? -15.497 -3.635 15.167 1.00 88.31 88 LYS A O 1
ATOM 681 N N . ILE A 1 89 ? -14.245 -1.805 15.423 1.00 88.56 89 ILE A N 1
ATOM 682 C CA . ILE A 1 89 ? -13.024 -2.432 14.912 1.00 88.56 89 ILE A CA 1
ATOM 683 C C . ILE A 1 89 ? -12.366 -3.279 16.005 1.00 88.56 89 ILE A C 1
ATOM 685 O O . ILE A 1 89 ? -12.220 -2.884 17.162 1.00 88.56 89 ILE A O 1
ATOM 689 N N . MET A 1 90 ? -11.917 -4.470 15.612 1.00 87.12 90 MET A N 1
ATOM 690 C CA . MET A 1 90 ? -11.172 -5.378 16.481 1.00 87.12 90 MET A CA 1
ATOM 691 C C . MET A 1 90 ? -9.878 -4.717 16.975 1.00 87.12 90 MET A C 1
ATOM 693 O O . MET A 1 90 ? -9.109 -4.177 16.177 1.00 87.12 90 MET A O 1
ATOM 697 N N . ALA A 1 91 ? -9.556 -4.864 18.262 1.00 86.81 91 ALA A N 1
ATOM 698 C CA . ALA A 1 91 ? -8.354 -4.266 18.854 1.00 86.81 91 ALA A CA 1
ATOM 699 C C . ALA A 1 91 ? -7.047 -4.645 18.124 1.00 86.81 91 ALA A C 1
ATOM 701 O O . ALA A 1 91 ? -6.123 -3.839 18.050 1.00 86.81 91 ALA A O 1
ATOM 702 N N . ALA A 1 92 ? -6.972 -5.848 17.541 1.00 88.00 92 ALA A N 1
ATOM 703 C CA . ALA A 1 92 ? -5.828 -6.277 16.737 1.00 88.00 92 ALA A CA 1
ATOM 704 C C . ALA A 1 92 ? -5.594 -5.387 15.500 1.00 88.00 92 ALA A C 1
ATOM 706 O O . ALA A 1 92 ? -4.449 -5.115 15.158 1.00 88.00 92 ALA A O 1
ATOM 707 N N . ARG A 1 93 ? -6.660 -4.891 14.858 1.00 86.88 93 ARG A N 1
ATOM 708 C CA . ARG A 1 93 ? -6.570 -4.005 13.685 1.00 86.88 93 ARG A CA 1
ATOM 709 C C . ARG A 1 93 ? -6.272 -2.560 14.065 1.00 86.88 93 ARG A C 1
ATOM 711 O O . ARG A 1 93 ? -5.500 -1.910 13.368 1.00 86.88 93 ARG A O 1
ATOM 718 N N . LEU A 1 94 ? -6.803 -2.097 15.198 1.00 84.81 94 LEU A N 1
ATOM 719 C CA . LEU A 1 94 ? -6.467 -0.782 15.754 1.00 84.81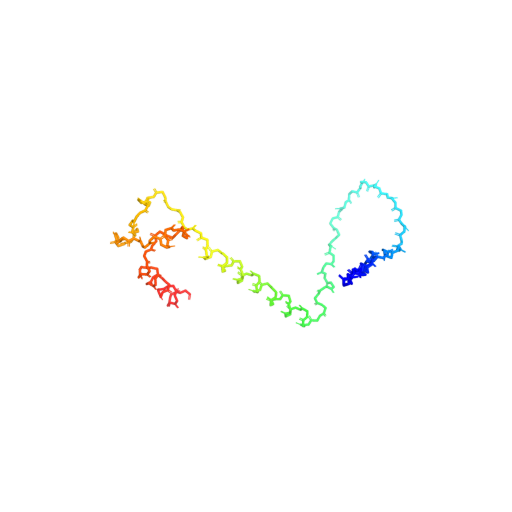 94 LEU A CA 1
ATOM 720 C C . LEU A 1 94 ? -4.966 -0.675 16.063 1.00 84.81 94 LEU A C 1
ATOM 722 O O . LEU A 1 94 ? -4.340 0.327 15.733 1.00 84.81 94 LEU A O 1
ATOM 726 N N . LYS A 1 95 ? -4.355 -1.745 16.596 1.00 85.19 95 LYS A N 1
ATOM 727 C CA . LYS A 1 95 ? -2.898 -1.819 16.821 1.00 85.19 95 LYS A CA 1
ATOM 728 C C . LYS A 1 95 ? -2.069 -1.724 15.536 1.00 85.19 95 LYS A C 1
ATOM 730 O O . LYS A 1 95 ? -0.925 -1.294 15.594 1.00 85.19 95 LYS A O 1
ATOM 735 N N . LEU A 1 96 ? -2.632 -2.127 14.397 1.00 83.94 96 LEU A N 1
ATOM 736 C CA . LEU A 1 96 ? -1.991 -2.033 13.081 1.00 83.94 96 LEU A CA 1
ATOM 737 C C . LEU A 1 96 ? -2.229 -0.674 12.398 1.00 83.94 96 LEU A C 1
ATOM 739 O O . LEU A 1 96 ? -1.794 -0.487 11.264 1.00 83.94 96 LEU A O 1
ATOM 743 N N . GLY A 1 97 ? -2.940 0.256 13.046 1.00 83.50 97 GLY A N 1
ATOM 744 C CA . GLY A 1 97 ? -3.268 1.561 12.467 1.00 83.50 97 GLY A CA 1
ATOM 745 C C . GLY A 1 97 ? -4.234 1.464 11.284 1.00 83.50 97 GLY A C 1
ATOM 746 O O . GLY A 1 97 ? -4.100 2.205 10.314 1.00 83.50 97 GLY A O 1
ATOM 747 N N . LYS A 1 98 ? -5.166 0.501 11.313 1.00 85.00 98 LYS A N 1
ATOM 748 C CA . LYS A 1 98 ? -6.195 0.342 10.277 1.00 85.00 98 LYS A CA 1
ATOM 749 C C . LYS A 1 98 ? -7.537 0.882 10.773 1.00 85.00 98 LYS A C 1
ATOM 751 O O . LYS A 1 98 ? -8.040 0.440 11.803 1.00 85.00 98 LYS A O 1
ATOM 756 N N . ILE A 1 99 ? -8.128 1.782 9.986 1.00 87.56 99 ILE A N 1
ATOM 757 C CA . ILE A 1 99 ? -9.364 2.530 10.300 1.00 87.56 99 ILE A CA 1
ATOM 758 C C . ILE A 1 99 ? -10.648 1.902 9.730 1.00 87.56 99 ILE A C 1
ATOM 760 O O . ILE A 1 99 ? -11.742 2.439 9.900 1.00 87.56 99 ILE A O 1
ATOM 764 N N . ARG A 1 100 ? -10.532 0.762 9.034 1.00 88.00 100 ARG A N 1
ATOM 765 C CA . ARG A 1 100 ? -11.663 0.008 8.467 1.00 88.00 100 ARG A CA 1
ATOM 766 C C . ARG A 1 100 ? -11.770 -1.395 9.062 1.00 88.00 100 ARG A C 1
ATOM 768 O O . ARG A 1 100 ? -10.752 -2.048 9.346 1.00 88.00 100 ARG A O 1
ATOM 775 N N . CYS A 1 101 ? -13.003 -1.885 9.196 1.00 89.88 101 CYS A N 1
ATOM 776 C CA . CYS A 1 101 ? -13.277 -3.277 9.545 1.00 89.88 101 CYS A CA 1
ATOM 777 C C . CYS A 1 101 ? -12.844 -4.232 8.413 1.00 89.88 101 CYS A C 1
ATOM 779 O O . CYS A 1 101 ? -12.505 -3.804 7.307 1.00 89.88 101 CYS A O 1
ATOM 781 N N . ILE A 1 102 ? -12.809 -5.536 8.703 1.00 90.31 102 ILE A N 1
ATOM 782 C CA . ILE A 1 102 ? -12.359 -6.557 7.741 1.00 90.31 102 ILE A CA 1
ATOM 783 C C . ILE A 1 102 ? -13.300 -6.624 6.535 1.00 90.31 102 ILE A C 1
ATOM 785 O O . ILE A 1 102 ? -12.828 -6.725 5.404 1.00 90.31 102 ILE A O 1
ATOM 789 N N . ASP A 1 103 ? -14.607 -6.514 6.759 1.00 92.19 103 ASP A N 1
ATOM 790 C CA . ASP A 1 103 ? -15.603 -6.647 5.697 1.00 92.19 103 ASP A CA 1
ATOM 791 C C . ASP A 1 103 ? -15.527 -5.481 4.709 1.00 92.19 103 ASP A C 1
ATOM 793 O O . ASP A 1 103 ? -15.372 -5.701 3.508 1.00 92.19 103 ASP A O 1
ATOM 797 N N . CYS A 1 104 ? -15.525 -4.239 5.205 1.00 91.25 104 CYS A N 1
ATOM 798 C CA . CYS A 1 104 ? -15.375 -3.045 4.369 1.00 91.25 104 CYS A CA 1
ATOM 799 C C . CYS A 1 104 ? -14.038 -3.034 3.620 1.00 91.25 104 CYS A C 1
ATOM 801 O O . CYS A 1 104 ? -14.003 -2.708 2.433 1.00 91.25 104 CYS A O 1
ATOM 803 N N . GLN A 1 105 ? -12.950 -3.456 4.274 1.00 89.69 105 GLN A N 1
ATOM 804 C CA . GLN A 1 105 ? -11.652 -3.610 3.617 1.00 89.69 105 GLN A CA 1
ATOM 805 C C . GLN A 1 105 ? -11.720 -4.635 2.473 1.00 89.69 105 GLN A C 1
ATOM 807 O O . GLN A 1 105 ? -11.288 -4.351 1.358 1.00 89.69 105 GLN A O 1
ATOM 812 N 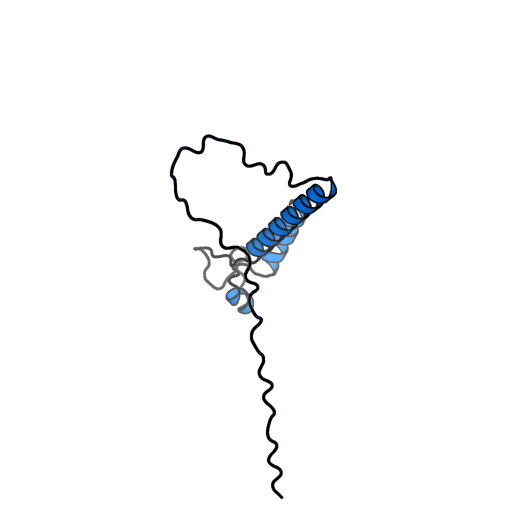N . THR A 1 106 ? -12.325 -5.798 2.721 1.00 91.69 106 THR A N 1
ATOM 813 C CA . THR A 1 106 ? -12.465 -6.871 1.725 1.00 91.69 106 THR A CA 1
ATOM 814 C C . THR A 1 106 ? -13.322 -6.430 0.540 1.00 91.69 106 THR A C 1
ATOM 816 O O . THR A 1 106 ? -13.024 -6.760 -0.608 1.00 91.69 106 THR A O 1
ATOM 819 N N . LEU A 1 107 ? -14.396 -5.678 0.790 1.00 91.62 107 LEU A N 1
ATOM 820 C CA . LEU A 1 107 ? -15.248 -5.129 -0.263 1.00 91.62 107 LEU A CA 1
ATOM 821 C C . LEU A 1 107 ? -14.482 -4.133 -1.140 1.00 91.62 107 LEU A C 1
ATOM 823 O O . LEU A 1 107 ? -14.567 -4.227 -2.364 1.00 91.62 107 LEU A O 1
ATOM 827 N N . LYS A 1 108 ? -13.689 -3.241 -0.534 1.00 88.81 108 LYS A N 1
ATOM 828 C CA . LYS A 1 108 ? -12.842 -2.280 -1.256 1.00 88.81 108 LYS A CA 1
ATOM 829 C C . LYS A 1 108 ? -11.815 -2.990 -2.143 1.00 88.81 108 LYS A C 1
ATOM 831 O O . LYS A 1 108 ? -11.685 -2.647 -3.313 1.00 88.81 108 LYS A O 1
ATOM 836 N N . GLU A 1 109 ? -11.153 -4.022 -1.623 1.00 89.19 109 GLU A N 1
ATOM 837 C CA . GLU A 1 109 ? -10.179 -4.826 -2.378 1.00 89.19 109 GLU A CA 1
ATOM 838 C C . GLU A 1 109 ? -10.824 -5.625 -3.522 1.00 89.19 109 GLU A C 1
ATOM 840 O O . GLU A 1 109 ? -10.244 -5.774 -4.599 1.00 89.19 109 GLU A O 1
ATOM 845 N N . LYS A 1 110 ? -12.047 -6.134 -3.325 1.00 89.56 110 LYS A N 1
ATOM 846 C CA . LYS A 1 110 ? -12.808 -6.792 -4.397 1.00 89.56 110 LYS A CA 1
ATOM 847 C C . LYS A 1 110 ? -13.181 -5.811 -5.501 1.00 89.56 110 LYS A C 1
ATOM 849 O O . LYS A 1 110 ? -13.030 -6.147 -6.669 1.00 89.56 110 LYS A O 1
ATOM 854 N N . GLN A 1 111 ? -13.636 -4.611 -5.147 1.00 85.94 111 GLN A N 1
ATOM 855 C CA . GLN A 1 111 ? -13.965 -3.578 -6.130 1.00 85.94 111 GLN A CA 1
ATOM 856 C C . GLN A 1 111 ? -12.722 -3.134 -6.908 1.00 85.94 111 GLN A C 1
ATOM 858 O O . GLN A 1 111 ? -12.768 -3.075 -8.134 1.00 85.94 111 GLN A O 1
ATOM 863 N N . SER A 1 112 ? -11.587 -2.923 -6.235 1.00 83.25 112 SER A N 1
ATOM 864 C CA . SER A 1 112 ? -10.344 -2.537 -6.913 1.00 83.25 112 SER A CA 1
ATOM 865 C C . SER A 1 112 ? -9.809 -3.613 -7.858 1.00 83.25 112 SER A C 1
ATOM 867 O O . SER A 1 112 ? -9.115 -3.287 -8.805 1.00 83.25 112 SER A O 1
ATOM 869 N N . ARG A 1 113 ? -10.118 -4.895 -7.627 1.00 80.69 113 ARG A N 1
ATOM 870 C CA . ARG A 1 113 ? -9.735 -5.991 -8.536 1.00 80.69 113 ARG A CA 1
ATOM 871 C C . ARG A 1 113 ? -10.557 -6.047 -9.821 1.00 80.69 113 ARG A C 1
ATOM 873 O O . ARG A 1 113 ? -10.097 -6.630 -10.792 1.00 80.69 113 ARG A O 1
ATOM 880 N N . VAL A 1 114 ? -11.787 -5.537 -9.796 1.00 76.50 114 VAL A N 1
ATOM 881 C CA . VAL A 1 114 ? -12.715 -5.608 -10.938 1.00 76.50 114 VAL A CA 1
ATOM 882 C C . VAL A 1 114 ? -12.580 -4.385 -11.843 1.00 76.50 114 VAL A C 1
ATOM 884 O O . VAL A 1 114 ? -12.781 -4.501 -13.047 1.00 76.50 114 VAL A O 1
ATOM 887 N N . PHE A 1 115 ? -12.244 -3.227 -11.271 1.00 65.94 115 PHE A N 1
ATOM 888 C CA . PHE A 1 115 ? -12.191 -1.947 -11.985 1.00 65.94 115 PHE A CA 1
ATOM 889 C C . PHE A 1 115 ? -10.786 -1.325 -12.058 1.00 65.94 115 PHE A C 1
ATOM 891 O O . PHE A 1 115 ? -10.668 -0.189 -12.515 1.00 65.94 115 PHE A O 1
ATOM 898 N N . GLY A 1 116 ? -9.763 -2.021 -11.551 1.00 53.41 116 GLY A N 1
ATOM 899 C CA . GLY A 1 116 ? -8.368 -1.570 -11.511 1.00 53.41 116 GLY A CA 1
ATOM 900 C C . GLY A 1 116 ? -7.523 -2.117 -12.646 1.00 53.41 116 GLY A C 1
ATOM 901 O O . GLY A 1 116 ? -7.806 -3.251 -13.095 1.00 53.41 116 GLY A O 1
#

Secondary structure (DSSP, 8-state):
------------PPPPPP--------------------TTSSS-SHHHHHHHHHHHHHHHHHHHHHHHHSPP--TT--SSB-TTT-PBPPHHHHTTT--S-HHHHHHHHHHHHHH-

pLDDT: mean 71.33, std 18.97, range [36.47, 94.31]